Protein AF-A0A0C4FBY5-F1 (afdb_monomer_lite)

Sequence (94 aa):
FLLTRPAVLKYLNTWIFPKKELFVVAWACQHPHLRNLNTSRVESGHAYLKTFVQNSRGNLLAVFKALANAVGSQINHVHKSIGQDTIKTLLKVP

Structure (mmCIF, N/CA/C/O backbone):
data_AF-A0A0C4FBY5-F1
#
_entry.id   AF-A0A0C4FBY5-F1
#
loop_
_atom_site.group_PDB
_atom_site.id
_atom_site.type_symbol
_atom_site.label_atom_id
_atom_site.label_alt_id
_atom_site.label_comp_id
_atom_site.label_asym_id
_atom_site.label_entity_id
_atom_site.label_seq_id
_atom_site.pdbx_PDB_ins_code
_atom_site.Cartn_x
_atom_site.Cartn_y
_atom_site.Cartn_z
_atom_site.occupancy
_atom_site.B_iso_or_equiv
_atom_site.auth_seq_id
_atom_site.auth_comp_id
_atom_site.auth_asym_id
_atom_site.auth_atom_id
_atom_site.pdbx_PDB_model_num
ATOM 1 N N . PHE A 1 1 ? 17.919 -5.729 -24.614 1.00 66.00 1 PHE A N 1
ATOM 2 C CA . PHE A 1 1 ? 16.947 -5.176 -25.583 1.00 66.00 1 PHE A CA 1
ATOM 3 C C . PHE A 1 1 ? 17.333 -3.785 -26.098 1.00 66.00 1 PHE A C 1
ATOM 5 O O . PHE A 1 1 ? 17.456 -3.634 -27.299 1.00 66.00 1 PHE A O 1
ATOM 12 N N . LEU A 1 2 ? 17.574 -2.767 -25.257 1.00 65.25 2 LEU A N 1
ATOM 13 C CA . LEU A 1 2 ? 17.978 -1.431 -25.756 1.00 65.25 2 LEU A CA 1
ATOM 14 C C . LEU A 1 2 ? 19.433 -1.369 -26.254 1.00 65.25 2 LEU A C 1
ATOM 16 O O . LEU A 1 2 ? 19.730 -0.662 -27.211 1.00 65.25 2 LEU A O 1
ATOM 20 N N . LEU A 1 3 ? 20.323 -2.171 -25.662 1.00 74.38 3 LEU A N 1
ATOM 21 C CA . LEU A 1 3 ? 21.731 -2.274 -26.067 1.00 74.38 3 LEU A CA 1
ATOM 22 C C . LEU A 1 3 ? 21.928 -2.837 -27.484 1.00 74.38 3 LEU A C 1
ATOM 24 O O . LEU A 1 3 ? 22.963 -2.602 -28.091 1.00 74.38 3 LEU A O 1
ATOM 28 N N . THR A 1 4 ? 20.933 -3.536 -28.040 1.00 91.31 4 THR A N 1
ATOM 29 C CA . THR A 1 4 ? 20.994 -4.054 -29.416 1.00 91.31 4 THR A CA 1
ATOM 30 C C . THR A 1 4 ? 20.540 -3.024 -30.457 1.00 91.31 4 THR A C 1
ATOM 32 O O . THR A 1 4 ? 20.476 -3.340 -31.642 1.00 91.31 4 THR A O 1
ATOM 35 N N . ARG A 1 5 ? 20.200 -1.790 -30.044 1.00 90.00 5 ARG A N 1
ATOM 36 C CA . ARG A 1 5 ? 19.678 -0.724 -30.917 1.00 90.00 5 ARG A CA 1
ATOM 37 C C . ARG A 1 5 ? 20.355 0.624 -30.613 1.00 90.00 5 ARG A C 1
ATOM 39 O O . ARG A 1 5 ? 19.742 1.501 -30.000 1.00 90.00 5 ARG A O 1
ATOM 46 N N . PRO A 1 6 ? 21.606 0.832 -31.062 1.00 92.00 6 PRO A N 1
ATOM 47 C CA . PRO A 1 6 ? 22.411 2.000 -30.687 1.00 92.00 6 PRO A CA 1
ATOM 48 C C . PRO A 1 6 ? 21.816 3.333 -31.162 1.00 92.00 6 PRO A C 1
ATOM 50 O O . PRO A 1 6 ? 21.934 4.339 -30.466 1.00 92.00 6 PRO A O 1
ATOM 53 N N . ALA A 1 7 ? 21.107 3.347 -32.296 1.00 93.44 7 ALA A N 1
ATOM 54 C CA . ALA A 1 7 ? 20.415 4.539 -32.787 1.00 93.44 7 ALA A CA 1
ATOM 55 C C . ALA A 1 7 ? 19.303 5.009 -31.831 1.00 93.44 7 ALA A C 1
ATOM 57 O O . ALA A 1 7 ? 19.162 6.206 -31.584 1.00 93.44 7 ALA A O 1
ATOM 58 N N . VAL A 1 8 ? 18.564 4.066 -31.234 1.00 92.56 8 VAL A N 1
ATOM 59 C CA . VAL A 1 8 ? 17.533 4.366 -30.229 1.00 92.56 8 VAL A CA 1
ATOM 60 C C . VAL A 1 8 ? 18.186 4.923 -28.968 1.00 92.56 8 VAL A C 1
ATOM 62 O O . VAL A 1 8 ? 17.729 5.929 -28.436 1.00 92.56 8 VAL A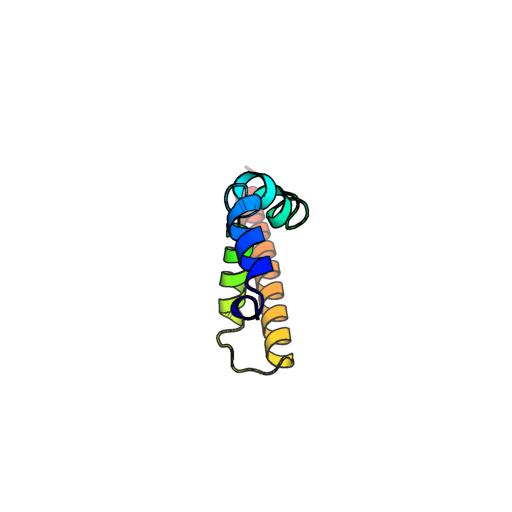 O 1
ATOM 65 N N . LEU A 1 9 ? 19.296 4.326 -28.523 1.00 93.25 9 LEU A N 1
ATOM 66 C CA . LEU A 1 9 ? 20.030 4.804 -27.351 1.00 93.25 9 LEU A CA 1
ATOM 67 C C . LEU A 1 9 ? 20.561 6.233 -27.554 1.00 93.25 9 LEU A C 1
ATOM 69 O O . LEU A 1 9 ? 20.420 7.077 -26.672 1.00 93.25 9 LEU A O 1
ATOM 73 N N . LYS A 1 10 ? 21.119 6.523 -28.738 1.00 94.69 10 LYS A N 1
ATOM 74 C CA . LYS A 1 10 ? 21.579 7.866 -29.115 1.00 94.69 10 LYS A CA 1
ATOM 75 C C . LYS A 1 10 ? 20.424 8.864 -29.108 1.00 94.69 10 LYS A C 1
ATOM 77 O O . LYS A 1 10 ? 20.544 9.917 -28.495 1.00 94.69 10 LYS A O 1
ATOM 82 N N . TYR A 1 11 ? 19.294 8.518 -29.722 1.00 93.81 11 TYR A N 1
ATOM 83 C CA . TYR A 1 11 ? 18.106 9.372 -29.726 1.00 93.81 11 TYR A CA 1
ATOM 84 C C . TYR A 1 11 ? 17.613 9.687 -28.305 1.00 93.81 11 TYR A C 1
ATOM 86 O O . TYR A 1 11 ? 17.396 10.853 -27.972 1.00 93.81 11 TYR A O 1
ATOM 94 N N . LEU A 1 12 ? 17.502 8.665 -27.450 1.00 92.25 12 LEU A N 1
ATOM 95 C CA . LEU A 1 12 ? 17.067 8.830 -26.064 1.00 92.25 12 LEU A CA 1
ATOM 96 C C . LEU A 1 12 ? 18.022 9.734 -25.270 1.00 92.25 12 LEU A C 1
ATOM 98 O O . LEU A 1 12 ? 17.566 10.668 -24.614 1.00 92.25 12 LEU A O 1
ATOM 102 N N . ASN A 1 13 ? 19.334 9.508 -25.375 1.00 93.44 13 ASN A N 1
ATOM 103 C CA . ASN A 1 13 ? 20.347 10.304 -24.675 1.00 93.44 13 ASN A CA 1
ATOM 104 C C . ASN A 1 13 ? 20.424 11.753 -25.165 1.00 93.44 13 ASN A C 1
ATOM 106 O O . ASN A 1 13 ? 20.641 12.652 -24.360 1.00 93.44 13 ASN A O 1
ATOM 110 N N . THR A 1 14 ? 20.256 11.994 -26.467 1.00 95.00 14 THR A N 1
ATOM 111 C CA . THR A 1 14 ? 20.380 13.343 -27.034 1.00 95.00 14 THR A CA 1
ATOM 112 C C . THR A 1 14 ? 19.118 14.178 -26.833 1.00 95.00 14 THR A C 1
ATOM 114 O O . THR A 1 14 ? 19.220 15.367 -26.546 1.00 95.00 14 THR A O 1
ATOM 117 N N . TRP A 1 15 ? 17.930 13.587 -26.978 1.00 91.25 15 TRP A N 1
ATOM 118 C CA . TRP A 1 15 ? 16.692 14.367 -27.103 1.00 91.25 15 TRP A CA 1
ATOM 119 C C . TRP A 1 15 ? 15.699 14.159 -25.966 1.00 91.25 15 TRP A C 1
ATOM 121 O O . TRP A 1 15 ? 14.978 15.093 -25.613 1.00 91.25 15 TRP A O 1
ATOM 131 N N . ILE A 1 16 ? 15.655 12.956 -25.394 1.00 89.19 16 ILE A N 1
ATOM 132 C CA . ILE A 1 16 ? 14.617 12.563 -24.437 1.00 89.19 16 ILE A CA 1
ATOM 133 C C . ILE A 1 16 ? 15.110 12.766 -23.003 1.00 89.19 16 ILE A C 1
ATOM 135 O O . ILE A 1 16 ? 14.524 13.552 -22.263 1.00 89.19 16 ILE A O 1
ATOM 139 N N . PHE A 1 17 ? 16.222 12.144 -22.603 1.00 90.31 17 PHE A N 1
ATOM 140 C CA . PHE A 1 17 ? 16.711 12.221 -21.223 1.00 90.31 17 PHE A CA 1
ATOM 141 C C . PHE A 1 17 ? 17.075 13.627 -20.731 1.00 90.31 17 PHE A C 1
ATOM 143 O O . PHE A 1 17 ? 16.726 13.925 -19.590 1.00 90.31 17 PHE A O 1
ATOM 150 N N . PRO A 1 18 ? 17.680 14.527 -21.533 1.00 93.75 18 PRO A N 1
ATOM 151 C CA . PRO A 1 18 ? 17.950 15.896 -21.086 1.00 93.75 18 PRO A CA 1
ATOM 152 C C . PRO A 1 18 ? 16.676 16.684 -20.764 1.00 93.75 18 PRO A C 1
ATOM 154 O O . PRO A 1 18 ? 16.699 17.612 -19.966 1.00 93.75 18 PRO A O 1
ATOM 157 N N . LYS A 1 19 ? 15.553 16.301 -21.379 1.00 87.75 19 LYS A N 1
ATOM 158 C CA . LYS A 1 19 ? 14.245 16.932 -21.194 1.00 87.75 19 LYS A CA 1
ATOM 159 C C . LYS A 1 19 ? 13.314 16.108 -20.308 1.00 87.75 19 LYS A C 1
ATOM 161 O O . LYS A 1 19 ? 12.147 16.471 -20.194 1.00 87.75 19 LYS A O 1
ATOM 166 N N . LYS A 1 20 ? 13.802 15.022 -19.691 1.00 84.50 20 LYS A N 1
ATOM 167 C CA . LYS A 1 20 ? 1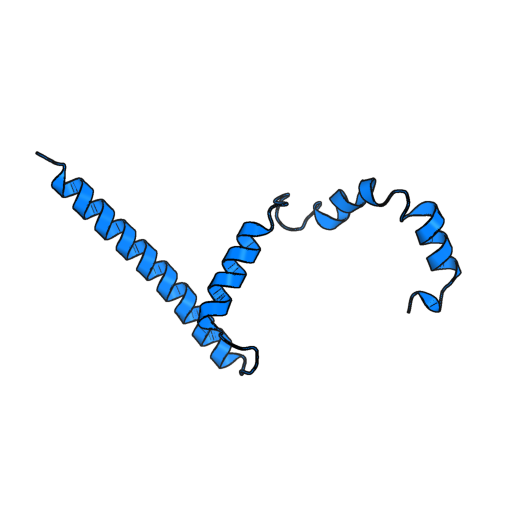2.966 14.046 -18.976 1.00 84.50 20 LYS A CA 1
ATOM 168 C C . LYS A 1 20 ? 12.036 14.697 -17.971 1.00 84.50 20 LYS A C 1
ATOM 170 O O . LYS A 1 20 ? 10.862 14.374 -17.975 1.00 84.50 20 LYS A O 1
ATOM 175 N N . GLU A 1 21 ? 12.513 15.677 -17.212 1.00 81.00 21 GLU A N 1
ATOM 176 C CA . GLU A 1 21 ? 11.724 16.358 -16.179 1.00 81.00 21 GLU A CA 1
ATOM 177 C C . GLU A 1 21 ? 10.492 17.095 -16.740 1.00 81.00 21 GLU A C 1
ATOM 179 O O . GLU A 1 21 ? 9.481 17.213 -16.053 1.00 81.00 21 GLU A O 1
ATOM 184 N N . LEU A 1 22 ? 10.522 17.525 -18.011 1.00 81.62 22 LEU A N 1
ATOM 185 C CA . LEU A 1 22 ? 9.407 18.233 -18.660 1.00 81.62 22 LEU A CA 1
ATOM 186 C C . LEU A 1 22 ? 8.211 17.326 -18.957 1.00 81.62 22 LEU A C 1
ATOM 188 O O . LEU A 1 22 ? 7.086 17.804 -19.079 1.00 81.62 22 LEU A O 1
ATOM 192 N N . PHE A 1 23 ? 8.447 16.025 -19.104 1.00 74.25 23 PHE A N 1
ATOM 193 C CA . PHE A 1 23 ? 7.405 15.057 -19.434 1.00 74.25 23 PHE A CA 1
ATOM 194 C C . PHE A 1 23 ? 7.355 13.880 -18.464 1.00 74.25 23 PHE A C 1
ATOM 196 O O . PHE A 1 23 ? 6.431 13.087 -18.568 1.00 74.25 23 PHE A O 1
ATOM 203 N N . VAL A 1 24 ? 8.267 13.766 -17.491 1.00 73.06 24 VAL A N 1
ATOM 204 C CA . VAL A 1 24 ? 8.187 12.769 -16.412 1.00 73.06 24 VAL A CA 1
ATOM 205 C C . VAL A 1 24 ? 6.933 13.006 -15.592 1.00 73.06 24 VAL A C 1
ATOM 207 O O . VAL A 1 24 ? 6.262 12.051 -15.241 1.00 73.06 24 VAL A O 1
ATOM 210 N N . VAL A 1 25 ? 6.567 14.268 -15.358 1.00 68.25 25 VAL A N 1
ATOM 211 C CA . VAL A 1 25 ? 5.336 14.619 -14.644 1.00 68.25 25 VAL A CA 1
ATOM 212 C C . VAL A 1 25 ? 4.109 14.291 -15.493 1.00 68.25 25 VAL A C 1
ATOM 214 O O . VAL A 1 25 ? 3.129 13.771 -14.980 1.00 68.25 25 VAL A O 1
ATOM 217 N N . ALA A 1 26 ? 4.146 14.517 -16.806 1.00 67.06 26 ALA A N 1
ATOM 218 C CA . ALA A 1 26 ? 3.063 14.069 -17.680 1.00 67.06 26 ALA A CA 1
ATOM 219 C C . ALA A 1 26 ? 2.991 12.529 -17.707 1.00 67.06 26 ALA A C 1
ATOM 221 O O . ALA A 1 26 ? 1.956 11.928 -17.477 1.00 67.06 26 ALA A O 1
ATOM 222 N N . TRP A 1 27 ? 4.103 11.832 -17.864 1.00 64.56 27 TRP A N 1
ATOM 223 C CA . TRP A 1 27 ? 4.101 10.376 -17.937 1.00 64.56 27 TRP A CA 1
ATOM 224 C C . TRP A 1 27 ? 3.712 9.716 -16.602 1.00 64.56 27 TRP A C 1
ATOM 226 O O . TRP A 1 27 ? 2.852 8.837 -16.568 1.00 64.56 27 TRP A O 1
ATOM 236 N N . ALA A 1 28 ? 4.293 10.159 -15.490 1.00 61.38 28 ALA A N 1
ATOM 237 C CA . ALA A 1 28 ? 4.025 9.615 -14.164 1.00 61.38 28 ALA A CA 1
ATOM 238 C C . ALA A 1 28 ? 2.699 10.111 -13.565 1.00 61.38 28 ALA A C 1
ATOM 240 O O . ALA A 1 28 ? 2.129 9.420 -12.725 1.00 61.38 28 ALA A O 1
ATOM 241 N N . CYS A 1 29 ? 2.194 11.278 -13.985 1.00 59.66 29 CYS A N 1
ATOM 242 C CA . CYS A 1 29 ? 1.100 11.967 -13.289 1.00 59.66 29 CYS A CA 1
ATOM 243 C C . CYS A 1 29 ? -0.061 12.396 -14.194 1.00 59.66 29 CYS A C 1
ATOM 245 O O . CYS A 1 29 ? -1.052 12.903 -13.666 1.00 59.66 29 CYS A O 1
ATOM 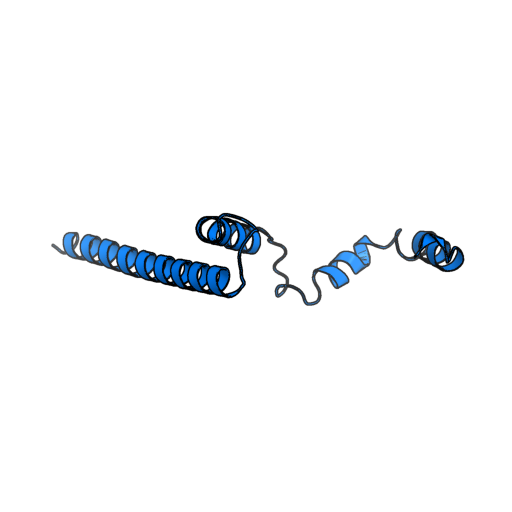247 N N . GLN A 1 30 ? 0.012 12.226 -15.523 1.00 54.94 30 GLN A N 1
ATOM 248 C CA . GLN A 1 30 ? -1.091 12.634 -16.400 1.00 54.94 30 GLN A CA 1
ATOM 249 C C . GLN A 1 30 ? -2.328 11.815 -16.051 1.00 54.94 30 GLN A C 1
ATOM 251 O O . GLN A 1 30 ? -3.345 12.452 -15.797 1.00 54.94 30 GLN A O 1
ATOM 256 N N . HIS A 1 31 ? -2.244 10.481 -15.880 1.00 61.41 31 HIS A N 1
ATOM 257 C CA . HIS A 1 31 ? -3.389 9.629 -15.485 1.00 61.41 31 HIS A CA 1
ATOM 258 C C . HIS A 1 31 ? -3.205 8.575 -14.349 1.00 61.41 31 HIS A C 1
ATOM 260 O O . HIS A 1 31 ? -4.215 7.973 -13.984 1.00 61.41 31 HIS A O 1
ATOM 266 N N . PRO A 1 32 ? -2.047 8.343 -13.694 1.00 56.56 32 PRO A N 1
ATOM 267 C CA . PRO A 1 32 ? -2.018 7.540 -12.460 1.00 56.56 32 PRO A CA 1
ATOM 268 C C . PRO A 1 32 ? -2.375 8.387 -11.223 1.00 56.56 32 PRO A C 1
ATOM 270 O O . PRO A 1 32 ? -1.758 9.414 -10.957 1.00 56.56 32 PRO A O 1
ATOM 273 N N . HIS A 1 33 ? -3.376 7.948 -10.453 1.00 58.06 33 HIS A N 1
ATOM 274 C CA . HIS A 1 33 ? -3.780 8.497 -9.143 1.00 58.06 33 HIS A CA 1
ATOM 275 C C . HIS A 1 33 ? -4.401 9.907 -9.100 1.00 58.06 33 HIS A C 1
ATOM 277 O O . HIS A 1 33 ? -4.342 10.546 -8.054 1.00 58.06 33 HIS A O 1
ATOM 283 N N . LEU A 1 34 ? -5.040 10.402 -10.170 1.00 62.56 34 LEU A N 1
ATOM 284 C CA . LEU A 1 34 ? -5.760 11.696 -10.142 1.00 62.56 34 LEU A CA 1
ATOM 285 C C . LEU A 1 34 ? -4.888 12.863 -9.621 1.00 62.56 34 LEU A C 1
ATOM 287 O O . LEU A 1 34 ? -5.339 13.670 -8.812 1.00 62.56 34 LEU A O 1
ATOM 291 N N . ARG A 1 35 ? -3.620 12.936 -10.058 1.00 59.97 35 ARG A N 1
ATOM 292 C CA . ARG A 1 35 ? -2.607 13.906 -9.581 1.00 59.97 35 ARG A CA 1
ATOM 293 C C . ARG A 1 35 ? -2.199 13.764 -8.109 1.00 59.97 35 ARG A C 1
ATOM 295 O O . ARG A 1 35 ? -1.514 14.638 -7.580 1.00 59.97 35 ARG A O 1
ATOM 302 N N . ASN A 1 36 ? -2.565 12.677 -7.438 1.00 61.75 36 ASN A N 1
ATOM 303 C CA . ASN A 1 36 ? -2.043 12.377 -6.116 1.00 61.75 36 ASN A CA 1
ATOM 304 C C . ASN A 1 36 ? -0.621 11.806 -6.240 1.00 61.75 36 ASN A C 1
ATOM 306 O O . ASN A 1 36 ? -0.436 10.623 -6.510 1.00 61.75 36 ASN A O 1
ATOM 310 N N . LEU A 1 37 ? 0.380 12.669 -6.046 1.00 65.50 37 LEU A N 1
ATOM 311 C CA . LEU A 1 37 ? 1.802 12.295 -6.020 1.00 65.50 37 LEU A CA 1
ATOM 312 C C . LEU A 1 37 ? 2.221 11.630 -4.704 1.00 65.50 37 LEU A C 1
ATOM 314 O O . LEU A 1 37 ? 3.369 11.220 -4.553 1.00 65.50 37 LEU A O 1
ATOM 318 N N . ASN A 1 38 ? 1.319 11.565 -3.724 1.00 65.69 38 ASN A N 1
ATOM 319 C CA . ASN A 1 38 ? 1.631 11.054 -2.407 1.00 65.69 38 ASN A CA 1
ATOM 320 C C . ASN A 1 38 ? 1.491 9.526 -2.388 1.00 65.69 38 ASN A C 1
ATOM 322 O O . ASN A 1 38 ? 0.385 8.983 -2.319 1.00 65.69 38 ASN A O 1
ATOM 326 N N . THR A 1 39 ? 2.624 8.826 -2.401 1.00 76.00 39 THR A N 1
ATOM 327 C CA . THR A 1 39 ? 2.667 7.359 -2.322 1.00 76.00 39 THR A CA 1
ATOM 328 C C . THR A 1 39 ? 2.266 6.832 -0.946 1.00 76.00 39 THR A C 1
ATOM 330 O O . THR A 1 39 ? 1.882 5.669 -0.837 1.00 76.00 39 THR A O 1
ATOM 333 N N . SER A 1 40 ? 2.247 7.677 0.095 1.00 83.56 40 SER A N 1
ATOM 334 C CA . SER A 1 40 ? 2.015 7.249 1.485 1.00 83.56 40 SER A CA 1
ATOM 335 C C . SER A 1 40 ? 0.697 6.499 1.701 1.00 83.56 40 SER A C 1
ATOM 337 O O . SER A 1 40 ? 0.628 5.582 2.517 1.00 83.56 40 SER A O 1
ATOM 339 N N . ARG A 1 41 ? -0.372 6.834 0.965 1.00 81.62 41 ARG A N 1
ATOM 340 C CA . ARG A 1 41 ? -1.662 6.123 1.057 1.00 81.62 41 ARG A CA 1
ATOM 341 C C . ARG A 1 41 ? -1.574 4.708 0.489 1.00 81.62 41 ARG A C 1
ATOM 343 O O . ARG A 1 41 ? -2.101 3.773 1.082 1.00 81.62 41 ARG A O 1
ATOM 350 N N . VAL A 1 42 ? -0.878 4.549 -0.632 1.00 84.56 42 VAL A N 1
ATOM 351 C CA . VAL A 1 42 ? -0.650 3.239 -1.252 1.00 84.56 42 VAL A CA 1
ATOM 352 C C . VAL A 1 42 ? 0.303 2.412 -0.392 1.00 84.56 42 VAL A C 1
ATOM 354 O O . VAL A 1 42 ? 0.035 1.243 -0.127 1.00 84.56 42 VAL A O 1
ATOM 357 N N . GLU A 1 43 ? 1.375 3.023 0.108 1.00 90.12 43 GLU A N 1
ATOM 358 C CA . GLU A 1 43 ? 2.353 2.374 0.984 1.00 90.12 43 GLU A CA 1
ATOM 359 C C . GLU A 1 43 ? 1.739 1.940 2.317 1.00 90.12 43 GLU A C 1
ATOM 361 O O . GLU A 1 43 ? 1.959 0.809 2.744 1.00 90.12 43 GLU A O 1
ATOM 366 N N . SER A 1 44 ? 0.919 2.786 2.948 1.00 91.94 44 SER A N 1
ATOM 367 C CA . SER A 1 44 ? 0.203 2.427 4.181 1.00 91.94 44 SER A CA 1
ATOM 368 C C . SER A 1 44 ? -0.803 1.302 3.955 1.00 91.94 44 SER A C 1
ATOM 370 O O . SER A 1 44 ? -0.839 0.358 4.744 1.00 91.94 44 SER A O 1
ATOM 372 N N . GLY A 1 45 ? -1.569 1.337 2.859 1.00 91.31 45 GLY A N 1
ATOM 373 C CA . GLY A 1 45 ? -2.458 0.234 2.483 1.00 91.31 45 GLY A CA 1
ATOM 374 C C . GLY A 1 45 ? -1.689 -1.067 2.240 1.00 91.31 45 GLY A C 1
ATOM 375 O O . GLY A 1 45 ? -2.060 -2.124 2.746 1.00 91.31 45 GLY A O 1
ATOM 376 N N . HIS A 1 46 ? -0.562 -0.990 1.535 1.00 90.94 46 HIS A N 1
ATOM 377 C CA . HIS A 1 46 ? 0.306 -2.137 1.286 1.00 90.94 46 HIS A CA 1
ATOM 378 C C . HIS A 1 46 ? 0.923 -2.696 2.579 1.00 90.94 46 HIS A C 1
ATOM 380 O O . HIS A 1 46 ? 0.926 -3.912 2.780 1.00 90.94 46 HIS A O 1
ATOM 386 N N . ALA A 1 47 ? 1.407 -1.832 3.476 1.00 94.62 47 ALA A N 1
ATOM 387 C CA . ALA A 1 47 ? 1.924 -2.222 4.785 1.00 94.62 47 ALA A CA 1
ATOM 388 C C . ALA A 1 47 ? 0.841 -2.899 5.635 1.00 94.62 47 ALA A C 1
ATOM 390 O O . ALA A 1 47 ? 1.105 -3.935 6.242 1.00 94.62 47 ALA A O 1
ATOM 391 N N . TYR A 1 48 ? -0.388 -2.375 5.610 1.00 95.81 48 TYR A N 1
ATOM 392 C CA . TYR A 1 48 ? -1.526 -2.978 6.295 1.00 95.81 48 TYR A CA 1
ATOM 393 C C . TYR A 1 48 ? -1.823 -4.390 5.772 1.00 95.81 48 TYR A C 1
ATOM 395 O O . TYR A 1 48 ? -1.863 -5.336 6.556 1.00 95.81 48 TYR A O 1
ATOM 403 N N . LEU A 1 49 ? -1.939 -4.573 4.451 1.00 94.62 49 LEU A N 1
ATOM 404 C CA . LEU A 1 49 ? -2.219 -5.887 3.853 1.00 94.62 49 LEU A CA 1
ATOM 405 C C . LEU A 1 49 ? -1.125 -6.925 4.145 1.00 94.62 49 LEU A C 1
ATOM 407 O O . LEU A 1 49 ? -1.429 -8.102 4.355 1.00 94.62 49 LEU A O 1
ATOM 411 N N . LYS A 1 50 ? 0.143 -6.502 4.224 1.00 94.25 50 LYS A N 1
ATOM 412 C CA . LYS A 1 50 ? 1.258 -7.388 4.594 1.00 94.25 50 LYS A CA 1
ATOM 413 C C . LYS A 1 50 ? 1.091 -8.020 5.974 1.00 94.25 50 LYS A C 1
ATOM 415 O O . LYS A 1 50 ? 1.532 -9.153 6.153 1.00 94.25 50 LYS A O 1
ATOM 420 N N . THR A 1 51 ? 0.422 -7.348 6.913 1.00 96.12 51 THR A N 1
ATOM 421 C CA . THR A 1 51 ? 0.171 -7.910 8.252 1.00 96.12 51 THR A CA 1
ATOM 422 C C . THR A 1 51 ? -0.748 -9.142 8.218 1.00 96.12 51 THR A C 1
ATOM 424 O O . THR A 1 51 ? -0.644 -10.002 9.089 1.00 96.12 51 THR A O 1
ATOM 427 N N . PHE A 1 52 ? -1.585 -9.275 7.179 1.00 95.56 52 PHE A N 1
ATOM 428 C CA . PHE A 1 52 ? -2.505 -10.403 6.989 1.00 95.56 52 PHE A CA 1
ATOM 429 C C . PHE A 1 52 ? -1.947 -11.481 6.058 1.00 95.56 52 PHE A C 1
ATOM 431 O O . PHE A 1 52 ? -2.121 -12.666 6.326 1.00 95.56 52 PHE A O 1
ATOM 438 N N . VAL A 1 53 ? -1.284 -11.091 4.962 1.00 93.81 53 VAL A N 1
ATOM 439 C CA . VAL A 1 53 ? -0.749 -12.047 3.971 1.00 93.81 53 VAL A CA 1
ATOM 440 C C . VAL A 1 53 ? 0.518 -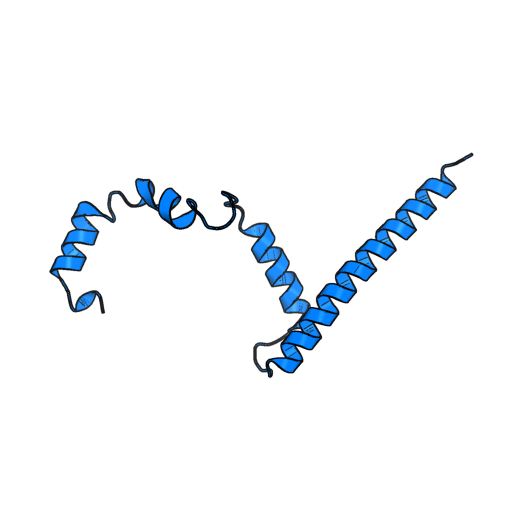12.749 4.484 1.00 93.81 53 VAL A C 1
ATOM 442 O O . VAL A 1 53 ? 0.737 -13.911 4.156 1.00 93.81 53 VAL A O 1
ATOM 445 N N . GLN A 1 54 ? 1.309 -12.075 5.333 1.00 89.12 54 GLN A N 1
ATOM 446 C CA . GLN A 1 54 ? 2.481 -12.572 6.080 1.00 89.12 54 GLN A CA 1
ATOM 447 C C . GLN A 1 54 ? 3.690 -13.054 5.257 1.00 89.12 54 GLN A C 1
ATOM 449 O O . GLN A 1 54 ? 4.824 -12.753 5.625 1.00 89.12 54 GLN A O 1
ATOM 454 N N . ASN A 1 55 ? 3.504 -13.779 4.154 1.00 85.81 55 ASN A N 1
ATOM 455 C CA . ASN A 1 55 ? 4.590 -14.250 3.295 1.00 85.81 55 ASN A CA 1
ATOM 456 C C . ASN A 1 55 ? 4.152 -14.379 1.822 1.00 85.81 55 ASN A C 1
ATOM 458 O O . ASN A 1 55 ? 2.971 -14.329 1.495 1.00 85.81 55 ASN A O 1
ATOM 462 N N . SER A 1 56 ? 5.119 -14.537 0.916 1.00 85.06 56 SER A N 1
ATOM 463 C CA . SER A 1 56 ? 4.885 -14.671 -0.532 1.00 85.06 56 SER A CA 1
ATOM 464 C C . SER A 1 56 ? 4.678 -16.117 -1.003 1.00 85.06 56 SER A C 1
ATOM 466 O O . SER A 1 56 ? 4.619 -16.375 -2.205 1.00 85.06 56 SER A O 1
ATOM 468 N N . ARG A 1 57 ? 4.596 -17.077 -0.075 1.00 82.44 57 ARG A N 1
ATOM 469 C CA . ARG A 1 57 ? 4.508 -18.516 -0.345 1.00 82.44 57 ARG A CA 1
ATOM 470 C C . ARG A 1 57 ? 3.116 -19.011 0.043 1.00 82.44 57 ARG A C 1
ATOM 472 O O . ARG A 1 57 ? 2.907 -19.572 1.111 1.00 82.44 57 ARG A O 1
ATOM 479 N N . GLY A 1 58 ? 2.154 -18.807 -0.848 1.00 84.00 58 GLY A N 1
ATOM 480 C CA . GLY A 1 58 ? 0.774 -19.242 -0.655 1.00 84.00 58 GLY A CA 1
ATOM 481 C C . GLY A 1 58 ? 0.033 -19.379 -1.978 1.00 84.00 58 GLY A C 1
ATOM 482 O O . GLY A 1 58 ? 0.482 -18.884 -3.011 1.00 84.00 58 GLY A O 1
ATOM 483 N N . ASN A 1 59 ? -1.107 -20.067 -1.951 1.00 92.81 59 ASN A N 1
ATOM 484 C CA . ASN A 1 59 ? -2.004 -20.110 -3.100 1.00 92.81 59 ASN A CA 1
ATOM 485 C C . ASN A 1 59 ? -2.942 -18.894 -3.105 1.00 92.81 59 ASN A C 1
ATOM 487 O O . ASN A 1 59 ? -3.164 -18.239 -2.084 1.00 92.81 59 ASN A O 1
ATOM 491 N N . LEU A 1 60 ? -3.516 -18.610 -4.272 1.00 94.75 60 LEU A N 1
ATOM 492 C CA . LEU A 1 60 ? -4.367 -17.442 -4.472 1.00 94.75 60 LEU A CA 1
ATOM 493 C C . LEU A 1 60 ? -5.603 -17.451 -3.551 1.00 94.75 60 LEU A C 1
ATOM 495 O O . LEU A 1 60 ? -5.993 -16.406 -3.038 1.00 94.75 60 LEU A O 1
ATOM 499 N N . LEU A 1 61 ? -6.171 -18.628 -3.264 1.00 95.62 61 LEU A N 1
ATOM 500 C CA . LEU A 1 61 ? -7.301 -18.770 -2.341 1.00 95.62 61 LEU A CA 1
ATOM 501 C C . LEU A 1 61 ? -6.948 -18.314 -0.916 1.00 95.62 61 LEU A C 1
ATOM 503 O O . LEU A 1 61 ? -7.742 -17.624 -0.278 1.00 95.62 61 LEU A O 1
ATOM 507 N N . ALA A 1 62 ? -5.768 -18.681 -0.413 1.00 93.44 62 ALA A N 1
ATOM 508 C CA . ALA A 1 62 ? -5.293 -18.254 0.900 1.00 93.44 62 ALA A CA 1
ATOM 509 C C . ALA A 1 62 ? -5.110 -16.730 0.958 1.00 93.44 62 ALA A C 1
ATOM 511 O O . ALA A 1 62 ? -5.533 -16.100 1.927 1.00 93.44 62 ALA A O 1
ATOM 512 N N . VAL A 1 63 ? -4.571 -16.134 -0.111 1.00 94.62 63 VAL A N 1
ATOM 513 C CA . VAL A 1 63 ? -4.443 -14.674 -0.231 1.00 94.62 63 VAL A CA 1
ATOM 514 C C . VAL A 1 63 ? -5.818 -14.004 -0.201 1.00 94.62 63 VAL A C 1
ATOM 516 O O . VAL A 1 63 ? -6.021 -13.087 0.589 1.00 94.62 63 VAL A O 1
ATOM 519 N N . PHE A 1 64 ? -6.798 -14.482 -0.975 1.00 96.00 64 PHE A N 1
ATOM 520 C CA . PHE A 1 64 ? -8.153 -13.914 -0.961 1.00 96.00 64 PHE A CA 1
ATOM 521 C C . PHE A 1 64 ? -8.820 -13.994 0.416 1.00 96.00 64 PHE A C 1
ATOM 523 O O . PHE A 1 64 ? -9.436 -13.021 0.852 1.00 96.00 64 PHE A O 1
ATOM 530 N N . LYS A 1 65 ? -8.660 -15.112 1.135 1.00 95.94 65 LYS A N 1
ATOM 531 C CA . LYS A 1 65 ? -9.156 -15.243 2.515 1.00 95.94 65 LYS A CA 1
ATOM 532 C C . LYS A 1 65 ? -8.486 -14.237 3.455 1.00 95.94 65 LYS A C 1
ATOM 534 O O . LYS A 1 65 ? -9.171 -13.601 4.251 1.00 95.94 65 LYS A O 1
ATOM 539 N N . ALA A 1 66 ? -7.171 -14.046 3.339 1.00 95.69 66 ALA A N 1
ATOM 540 C CA . ALA A 1 66 ? -6.442 -13.054 4.129 1.00 95.69 66 ALA A CA 1
ATOM 541 C C . ALA A 1 66 ? -6.916 -11.618 3.838 1.00 95.69 66 ALA A C 1
ATOM 543 O O . ALA A 1 66 ? -7.108 -10.836 4.769 1.00 95.69 66 ALA A O 1
ATOM 544 N N . LEU A 1 67 ? -7.173 -11.284 2.568 1.00 95.69 67 LEU A N 1
ATOM 545 C CA . LEU A 1 67 ? -7.723 -9.983 2.174 1.00 95.69 67 LEU A CA 1
ATOM 546 C C . LEU A 1 67 ? -9.145 -9.768 2.717 1.00 95.69 67 LEU A C 1
ATOM 548 O O . LEU A 1 67 ? -9.439 -8.691 3.232 1.00 95.69 67 LEU A O 1
ATOM 552 N N . ALA A 1 68 ? -10.008 -10.787 2.666 1.00 97.50 68 ALA A N 1
ATOM 553 C CA . ALA A 1 68 ? -11.350 -10.713 3.248 1.00 97.50 68 ALA A CA 1
ATOM 554 C C . ALA A 1 68 ? -11.296 -10.458 4.767 1.00 97.50 68 ALA A C 1
ATOM 556 O O . ALA A 1 68 ? -12.018 -9.600 5.279 1.00 97.50 68 ALA A O 1
ATOM 557 N N . ASN A 1 69 ? -10.382 -11.131 5.474 1.00 97.69 69 ASN A N 1
ATOM 558 C CA . ASN A 1 69 ? -10.149 -10.902 6.902 1.00 97.69 69 ASN A CA 1
ATOM 559 C C . ASN A 1 69 ? -9.644 -9.479 7.186 1.00 97.69 69 ASN A C 1
ATOM 561 O O . ASN A 1 69 ? -10.091 -8.857 8.150 1.00 97.69 69 ASN A O 1
ATOM 565 N N . ALA A 1 70 ? -8.752 -8.945 6.344 1.00 97.19 70 ALA A N 1
ATOM 566 C CA . ALA A 1 70 ? -8.255 -7.576 6.468 1.00 97.19 70 ALA A CA 1
ATOM 567 C C . ALA A 1 70 ? -9.394 -6.550 6.356 1.00 97.19 70 ALA A C 1
ATOM 569 O O . ALA A 1 70 ? -9.532 -5.680 7.215 1.00 97.19 70 ALA A O 1
ATOM 570 N N . VAL A 1 71 ? -10.270 -6.697 5.357 1.00 97.31 71 VAL A N 1
ATOM 571 C CA . VAL A 1 71 ? -11.450 -5.830 5.189 1.00 97.31 71 VAL A CA 1
ATOM 572 C C . VAL A 1 71 ? -12.394 -5.946 6.388 1.00 97.31 71 VAL A C 1
ATOM 574 O O . VAL A 1 71 ? -12.799 -4.928 6.952 1.00 97.31 71 VAL A O 1
ATOM 577 N N . GLY A 1 72 ? -12.693 -7.170 6.836 1.00 98.19 72 GLY A N 1
ATOM 578 C CA . GLY A 1 72 ? -13.522 -7.396 8.024 1.00 98.19 72 GLY A CA 1
ATOM 579 C C . GLY A 1 72 ? -12.941 -6.735 9.278 1.00 98.19 72 GLY A C 1
ATOM 580 O O . GLY A 1 72 ? -13.663 -6.095 10.043 1.00 98.19 72 GLY A O 1
ATOM 581 N N . SER A 1 73 ? -11.620 -6.803 9.460 1.00 97.75 73 SER A N 1
ATOM 582 C CA . SER A 1 73 ? -10.931 -6.136 10.566 1.00 97.75 73 SER A CA 1
ATOM 583 C C . SER A 1 73 ? -11.057 -4.610 10.505 1.00 97.75 73 SER A C 1
ATOM 585 O O . SER A 1 73 ? -11.242 -3.991 11.555 1.00 97.75 73 SER A O 1
ATOM 587 N N . GLN A 1 74 ? -10.962 -3.993 9.322 1.00 96.69 74 GLN A N 1
ATOM 588 C CA . GLN A 1 74 ? -11.134 -2.541 9.172 1.00 96.69 74 GLN A CA 1
ATOM 589 C C . GLN A 1 74 ? -12.564 -2.104 9.500 1.00 96.69 74 GLN A C 1
ATOM 591 O O . GLN A 1 74 ? -12.751 -1.144 10.246 1.00 96.69 74 GLN A O 1
ATOM 596 N N . ILE A 1 75 ? -13.566 -2.836 9.006 1.00 97.81 75 ILE A N 1
ATOM 597 C CA . ILE A 1 75 ? -14.983 -2.561 9.290 1.00 97.81 75 ILE A CA 1
ATOM 598 C C . ILE A 1 75 ? -15.249 -2.647 10.797 1.00 97.81 75 ILE A C 1
ATOM 6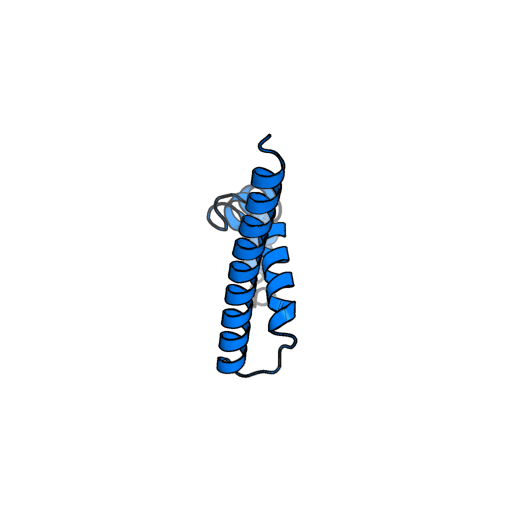00 O O . ILE A 1 75 ? -15.811 -1.725 11.388 1.00 97.81 75 ILE A O 1
ATOM 604 N N . ASN A 1 76 ? -14.776 -3.715 11.443 1.00 98.06 76 ASN A N 1
ATOM 605 C CA . ASN A 1 76 ? -14.936 -3.898 12.886 1.00 98.06 76 ASN A CA 1
ATOM 606 C C . ASN A 1 76 ? -14.255 -2.783 13.691 1.00 98.06 76 ASN A C 1
ATOM 608 O O . ASN A 1 76 ? -14.811 -2.309 14.682 1.00 98.06 76 ASN A O 1
ATOM 612 N N . HIS A 1 77 ? -13.073 -2.334 13.260 1.00 97.06 77 HIS A N 1
ATOM 613 C CA . HIS A 1 77 ? -12.387 -1.205 13.881 1.00 97.06 77 HIS A CA 1
ATOM 614 C C . HIS A 1 77 ? -13.212 0.088 13.781 1.00 97.06 77 HIS A C 1
ATOM 616 O O . HIS A 1 77 ? -13.363 0.795 14.778 1.00 97.06 77 HIS A O 1
ATOM 622 N N . VAL A 1 78 ? -13.784 0.382 12.608 1.00 97.31 78 VAL A N 1
ATOM 623 C CA . VAL A 1 78 ? -14.650 1.556 12.404 1.00 97.31 78 VAL A CA 1
ATOM 624 C C . VAL A 1 78 ? -15.883 1.489 13.305 1.00 97.31 78 VAL A C 1
ATOM 626 O O . VAL A 1 78 ? -16.148 2.443 14.034 1.00 97.31 78 VAL A O 1
ATOM 629 N N . HIS A 1 79 ? -16.590 0.355 13.338 1.00 97.94 79 HIS A N 1
ATOM 630 C CA . HIS A 1 79 ? -17.746 0.178 14.224 1.00 97.94 79 HIS A CA 1
ATOM 631 C C . HIS A 1 79 ? -17.383 0.373 15.700 1.00 97.94 79 HIS A C 1
ATOM 633 O O . HIS A 1 79 ? -18.097 1.065 16.428 1.00 97.94 79 HIS A O 1
ATOM 639 N N . LYS A 1 80 ? -16.248 -0.182 16.143 1.00 97.12 80 LYS A N 1
ATOM 640 C CA . LYS A 1 80 ? -15.761 -0.005 17.516 1.00 97.12 80 LYS A CA 1
ATOM 641 C C . LYS A 1 80 ? -15.478 1.465 17.832 1.00 97.12 80 LYS A C 1
ATOM 643 O O . LYS A 1 80 ? -15.873 1.927 18.900 1.00 97.12 80 LYS A O 1
ATOM 648 N N . SER A 1 81 ? -14.832 2.192 16.919 1.00 96.81 81 SER A N 1
ATOM 649 C CA . SER A 1 81 ? -14.548 3.624 17.084 1.00 96.81 81 SER A CA 1
ATOM 650 C C . SER A 1 81 ? -15.836 4.433 17.236 1.00 96.81 81 SER A C 1
ATOM 652 O O . SER A 1 81 ? -15.970 5.197 18.188 1.00 96.81 81 SER A O 1
ATOM 654 N N . ILE A 1 82 ? -16.816 4.201 16.357 1.00 96.38 82 ILE A N 1
ATOM 655 C CA . ILE A 1 82 ? -18.126 4.868 16.413 1.00 96.38 82 ILE A CA 1
ATOM 656 C C . ILE A 1 82 ? -18.822 4.583 17.750 1.00 96.38 82 ILE A C 1
ATOM 658 O O . ILE A 1 82 ? -19.327 5.504 18.394 1.00 96.38 82 ILE A O 1
ATOM 662 N N . GLY A 1 83 ? -18.821 3.325 18.202 1.00 95.12 83 GLY A N 1
ATOM 663 C CA . GLY A 1 83 ? -19.420 2.948 19.484 1.00 95.12 83 GLY A CA 1
ATOM 664 C C . GLY A 1 83 ? -18.757 3.652 20.671 1.00 95.12 83 GLY A C 1
ATOM 665 O O . GLY A 1 83 ? -19.444 4.197 21.534 1.00 95.12 83 GLY A O 1
ATOM 666 N N . GLN A 1 84 ? -17.423 3.711 20.693 1.00 94.38 84 GLN A N 1
ATOM 667 C CA . GLN A 1 84 ? -16.671 4.419 21.733 1.00 94.38 84 GLN A CA 1
ATOM 668 C C . GLN A 1 84 ? -16.981 5.920 21.758 1.00 94.38 84 GLN A C 1
ATOM 670 O O . GLN A 1 84 ? -17.177 6.485 22.834 1.00 94.38 84 GLN A O 1
ATOM 675 N N . ASP A 1 85 ? -17.040 6.568 20.598 1.00 93.25 85 ASP A N 1
ATOM 676 C CA . ASP A 1 85 ? -17.312 8.005 20.513 1.00 93.25 85 ASP A CA 1
ATOM 677 C C . ASP A 1 85 ? -18.767 8.342 20.864 1.00 93.25 85 ASP A C 1
ATOM 679 O O . ASP A 1 85 ? -19.028 9.353 21.522 1.00 93.25 85 ASP A O 1
ATOM 683 N N . THR A 1 86 ? -19.702 7.446 20.537 1.00 92.81 86 THR A N 1
ATOM 684 C CA . THR A 1 86 ? -21.104 7.544 20.971 1.00 92.81 86 THR A CA 1
ATOM 685 C C . THR A 1 86 ? -21.207 7.492 22.496 1.00 92.81 86 THR A C 1
ATOM 687 O O . THR A 1 86 ? -21.811 8.379 23.097 1.00 92.81 86 THR A O 1
ATOM 690 N N . ILE A 1 87 ? -20.549 6.520 23.144 1.00 91.50 87 ILE A N 1
ATOM 691 C CA . ILE A 1 87 ? -20.526 6.400 24.615 1.00 91.50 87 ILE A CA 1
ATOM 692 C C . ILE A 1 87 ? -19.935 7.662 25.255 1.00 91.50 87 ILE A C 1
ATOM 694 O O . ILE A 1 87 ? -20.528 8.224 26.173 1.00 91.50 87 ILE A O 1
ATOM 698 N N . LYS A 1 88 ? -18.792 8.150 24.753 1.00 88.94 88 LYS A N 1
ATOM 699 C CA . LYS A 1 88 ? -18.167 9.384 25.262 1.00 88.94 88 LYS A CA 1
ATOM 700 C C . LYS A 1 88 ? -19.082 10.599 25.129 1.00 88.94 88 LYS A C 1
ATOM 702 O O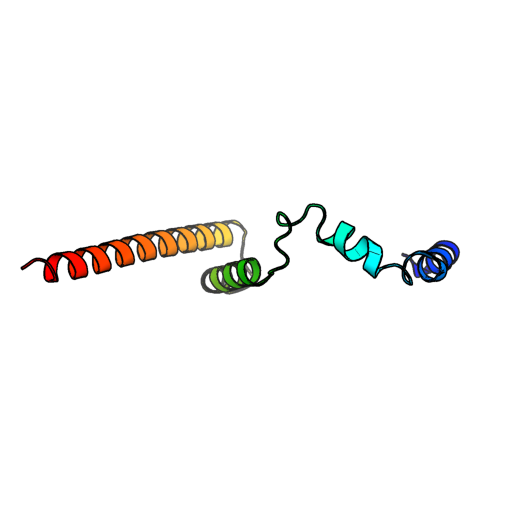 . LYS A 1 88 ? -19.010 11.488 25.969 1.00 88.94 88 LYS A O 1
ATOM 707 N N . THR A 1 89 ? -19.882 10.666 24.067 1.00 90.56 89 THR A N 1
ATOM 708 C CA . THR A 1 89 ? -20.826 11.769 23.848 1.00 90.56 89 THR A CA 1
ATOM 709 C C . THR A 1 89 ? -21.985 11.694 24.836 1.00 90.56 89 THR A C 1
ATOM 711 O O . THR A 1 89 ? -22.306 12.705 25.449 1.00 90.56 89 THR A O 1
ATOM 714 N N . LEU A 1 90 ? -22.551 10.503 25.066 1.00 84.69 90 LEU A N 1
ATOM 715 C CA . LEU A 1 90 ? -23.633 10.304 26.038 1.00 84.69 90 LEU A CA 1
ATOM 716 C C . LEU A 1 90 ? -23.206 10.649 27.470 1.00 84.69 90 LEU A C 1
ATOM 718 O O . LEU A 1 90 ? -23.959 11.294 28.186 1.00 84.69 90 LEU A O 1
ATOM 722 N N . LEU A 1 91 ? -21.978 10.300 27.865 1.00 82.38 91 LEU A N 1
ATOM 723 C CA . LEU A 1 91 ? -21.426 10.651 29.183 1.00 82.38 91 LEU A CA 1
ATOM 724 C C . LEU A 1 91 ? -21.208 12.162 29.388 1.00 82.38 91 LEU A C 1
ATOM 726 O O . LEU A 1 91 ? -20.929 12.588 30.505 1.00 82.38 91 LEU A O 1
ATOM 730 N N . LYS A 1 92 ? -21.273 12.965 28.320 1.00 77.06 92 LYS A N 1
ATOM 731 C CA . LYS A 1 92 ? -21.123 14.427 28.360 1.00 77.06 92 LYS A CA 1
ATOM 732 C C . LYS A 1 92 ? -22.462 15.171 28.324 1.00 77.06 92 LYS A C 1
ATOM 734 O O . LYS A 1 92 ? -22.451 16.400 28.339 1.00 77.06 92 LYS A O 1
ATOM 739 N N . VAL A 1 93 ? -23.586 14.459 28.238 1.00 65.88 93 VAL A N 1
ATOM 740 C CA . VAL A 1 93 ? -24.924 15.047 28.377 1.00 65.88 93 VAL A CA 1
ATOM 741 C C . VAL A 1 93 ? -25.228 15.156 29.883 1.00 65.88 93 VAL A C 1
ATOM 743 O O . VAL A 1 93 ? -25.035 14.153 30.572 1.00 65.88 93 VAL A O 1
ATOM 746 N N . PRO A 1 94 ? -25.599 16.345 30.403 1.00 58.88 94 PRO A N 1
ATOM 747 C CA . PRO A 1 94 ? -25.842 16.569 31.832 1.00 58.88 94 PRO A CA 1
ATOM 748 C C . PRO A 1 94 ? -27.043 15.792 32.382 1.00 58.88 94 PRO A C 1
ATOM 750 O O . PRO A 1 94 ? -27.980 15.507 31.601 1.00 58.88 94 PRO A O 1
#

Foldseek 3Di:
DVVVPVVVVVCCVPPPVVCVVVCVCVVVPVDPPVNPPDCVVVVVVVVLLCVQLVDPPDDPVSSVVSVVVSVVVVVVVVVVVVVVVVVVVVVPDD

Secondary structure (DSSP, 8-state):
-GGG-HHHHHHIIIIIGGGHHHHHHHHHHSSSGGG---THHHHHHHHHHHHHH--S-S-HHHHHHHHHHHHHHHHHHHHHHHHHHHHHHHTT--

Radius of gyration: 23.88 Å; chains: 1; bounding box: 48×38×65 Å

pLDDT: mean 85.68, std 12.77, range [54.94, 98.19]